Protein AF-A0A6J1QZQ1-F1 (afdb_monomer_lite)

Organism: NCBI:txid300111

Structure (mmCIF, N/CA/C/O backbone):
data_AF-A0A6J1QZQ1-F1
#
_entry.id   AF-A0A6J1QZQ1-F1
#
loop_
_atom_site.group_PDB
_atom_site.id
_atom_site.type_symbol
_atom_site.label_atom_id
_atom_site.label_alt_id
_atom_site.label_comp_id
_atom_site.label_asym_id
_atom_site.label_entity_id
_atom_site.label_seq_id
_atom_site.pdbx_PDB_ins_code
_atom_site.Cartn_x
_atom_site.Cartn_y
_atom_site.Cartn_z
_atom_site.occupancy
_atom_site.B_iso_or_equiv
_atom_site.auth_seq_id
_atom_site.auth_comp_id
_atom_site.auth_asym_id
_atom_site.auth_atom_id
_atom_site.pdbx_PDB_model_num
ATOM 1 N N . MET A 1 1 ? -20.893 25.008 104.015 1.00 36.41 1 MET A N 1
ATOM 2 C CA . MET A 1 1 ? -21.894 24.674 102.978 1.00 36.41 1 MET A CA 1
ATOM 3 C C . MET A 1 1 ? -21.745 25.650 101.812 1.00 36.41 1 MET A C 1
ATOM 5 O O . MET A 1 1 ? -21.628 26.831 102.078 1.00 36.41 1 MET A O 1
ATOM 9 N N . LYS A 1 2 ? -21.749 25.110 100.581 1.00 40.12 2 LYS A N 1
ATOM 10 C CA . LYS A 1 2 ? -22.095 25.696 99.259 1.00 40.12 2 LYS A CA 1
ATOM 11 C C . LYS A 1 2 ? -21.422 26.991 98.728 1.00 40.12 2 LYS A C 1
ATOM 13 O O . LYS A 1 2 ? -21.705 28.086 99.183 1.00 40.12 2 LYS A O 1
ATOM 18 N N . ARG A 1 3 ? -20.622 26.765 97.664 1.00 45.12 3 ARG A N 1
ATOM 19 C CA . ARG A 1 3 ? -20.492 27.439 96.341 1.00 45.12 3 ARG A CA 1
ATOM 20 C C . ARG A 1 3 ? -21.201 28.781 96.101 1.00 45.12 3 ARG A C 1
ATOM 22 O O . ARG A 1 3 ? -22.416 28.819 96.244 1.00 45.12 3 ARG A O 1
ATOM 29 N N . THR A 1 4 ? -20.485 29.691 95.421 1.00 36.12 4 THR A N 1
ATOM 30 C CA . THR A 1 4 ? -20.901 30.246 94.108 1.00 36.12 4 THR A CA 1
ATOM 31 C C . THR A 1 4 ? -19.700 30.794 93.322 1.00 36.12 4 THR A C 1
ATOM 33 O O . THR A 1 4 ? -18.779 31.348 93.913 1.00 36.12 4 THR A O 1
ATOM 36 N N . GLU A 1 5 ? -19.708 30.566 92.008 1.00 50.66 5 GLU A N 1
ATOM 37 C CA . GLU A 1 5 ? -18.683 30.922 91.014 1.00 50.66 5 GLU A CA 1
ATOM 38 C C . GLU A 1 5 ? -18.762 32.406 90.610 1.00 50.66 5 GLU A C 1
ATOM 40 O O . GLU A 1 5 ? -19.841 32.996 90.631 1.00 50.66 5 GLU A O 1
ATOM 45 N N . SER A 1 6 ? -17.631 32.989 90.193 1.00 36.19 6 SER A N 1
ATOM 46 C CA . SER A 1 6 ? -17.568 34.285 89.506 1.00 36.19 6 SER A CA 1
ATOM 47 C C . SER A 1 6 ? -16.658 34.198 88.284 1.00 36.19 6 SER A C 1
ATOM 49 O O . SER A 1 6 ? -15.507 33.781 88.378 1.00 36.19 6 SER A O 1
ATOM 51 N N . SER A 1 7 ? -17.246 34.632 87.173 1.00 44.09 7 SER A N 1
ATOM 52 C CA . SER A 1 7 ? -16.719 34.930 85.838 1.00 44.09 7 SER A CA 1
ATOM 53 C C . SER A 1 7 ? -15.520 35.892 85.825 1.00 44.09 7 SER A C 1
ATOM 55 O O . SER A 1 7 ? -15.373 36.637 86.791 1.00 44.09 7 SER A O 1
ATOM 57 N N . VAL A 1 8 ? -14.717 35.868 84.743 1.00 39.81 8 VAL A N 1
ATOM 58 C CA . VAL A 1 8 ? -14.341 36.966 83.795 1.00 39.81 8 VAL A CA 1
ATOM 59 C C . VAL A 1 8 ? -13.318 36.353 82.798 1.00 39.81 8 VAL A C 1
ATOM 61 O O . VAL A 1 8 ? -12.305 35.810 83.225 1.00 39.81 8 VAL A O 1
ATOM 64 N N . GLU A 1 9 ? -13.670 36.102 81.527 1.00 38.75 9 GLU A N 1
ATOM 65 C CA . GLU A 1 9 ? -13.422 36.947 80.324 1.00 38.75 9 GLU A CA 1
ATOM 66 C C . GLU A 1 9 ? -11.935 37.362 80.170 1.00 38.75 9 GLU A C 1
ATOM 68 O O . GLU A 1 9 ? -11.349 37.949 81.064 1.00 38.75 9 GLU A O 1
ATOM 73 N N . SER A 1 10 ? -11.194 37.085 79.097 1.00 40.94 10 SER A N 1
ATOM 74 C CA . SER A 1 10 ? -11.399 37.529 77.714 1.00 40.94 10 SER A CA 1
ATOM 75 C C . SER A 1 10 ? -10.286 36.957 76.818 1.00 40.94 10 SER A C 1
ATOM 77 O O . SER A 1 10 ? -9.186 36.710 77.311 1.00 40.94 10 SER A O 1
ATOM 79 N N . THR A 1 11 ? -10.561 36.928 75.503 1.00 39.09 11 THR A N 1
ATOM 80 C CA . THR A 1 11 ? -9.616 37.068 74.361 1.00 39.09 11 THR A CA 1
ATOM 81 C C . THR A 1 11 ? -8.547 35.967 74.181 1.00 39.09 11 THR A C 1
ATOM 83 O O . THR A 1 11 ? -7.784 35.667 75.084 1.00 39.09 11 THR A O 1
ATOM 86 N N . ASP A 1 12 ? -8.397 35.303 73.029 1.00 38.22 12 ASP A N 1
ATOM 87 C CA . ASP A 1 12 ? -8.325 35.888 71.687 1.00 38.22 12 ASP A CA 1
ATOM 88 C C . ASP A 1 12 ? -8.299 34.814 70.562 1.00 38.22 12 ASP A C 1
ATOM 90 O O . ASP A 1 12 ? -7.799 33.707 70.769 1.00 38.22 12 ASP A O 1
ATOM 94 N N . LEU A 1 13 ? -8.717 35.231 69.352 1.00 42.38 13 LEU A N 1
ATOM 95 C CA . LEU A 1 13 ? -8.375 34.695 68.008 1.00 42.38 13 LEU A CA 1
ATOM 96 C C . LEU A 1 13 ? -9.108 33.436 67.458 1.00 42.38 13 LEU A C 1
ATOM 98 O O . LEU A 1 13 ? -9.721 32.661 68.182 1.00 42.38 13 LEU A O 1
ATOM 102 N N . PRO A 1 14 ? -9.146 33.261 66.119 1.00 45.84 14 PRO A N 1
ATOM 103 C CA . PRO A 1 14 ? -10.132 33.888 65.251 1.00 45.84 14 PRO A CA 1
ATOM 104 C C . PRO A 1 14 ? -11.079 32.835 64.666 1.00 45.84 14 PRO A C 1
ATOM 106 O O . PRO A 1 14 ? -10.695 31.710 64.348 1.00 45.84 14 PRO A O 1
ATOM 109 N N . SER A 1 15 ? -12.332 33.240 64.477 1.00 43.34 15 SER A N 1
ATOM 110 C CA . SER A 1 15 ? -13.374 32.441 63.837 1.00 43.34 15 SER A CA 1
ATOM 111 C C . SER A 1 15 ? -12.948 32.056 62.417 1.00 43.34 15 SER A C 1
ATOM 113 O O . SER A 1 15 ? -13.014 32.857 61.482 1.00 43.34 15 SER A O 1
ATOM 115 N N . GLY A 1 16 ? -12.460 30.822 62.274 1.00 40.84 16 GLY A N 1
ATOM 116 C CA . GLY A 1 16 ? -12.166 30.204 60.993 1.00 40.84 16 GLY A CA 1
ATOM 117 C C . GLY A 1 16 ? -13.445 30.143 60.173 1.00 40.84 16 GLY A C 1
ATOM 118 O O . GLY A 1 16 ? -14.331 29.328 60.440 1.00 40.84 16 GLY A O 1
ATOM 119 N N . SER A 1 17 ? -13.541 31.027 59.180 1.00 48.97 17 SER A N 1
ATOM 120 C CA . SER A 1 17 ? -14.570 30.963 58.151 1.00 48.97 17 SER A CA 1
ATOM 121 C C . SER A 1 17 ? -14.558 29.563 57.547 1.00 48.97 17 SER A C 1
ATOM 123 O O . SER A 1 17 ? -13.563 29.112 56.982 1.00 48.97 17 SER A O 1
ATOM 125 N N . LYS A 1 18 ? -15.669 28.843 57.713 1.00 51.28 18 LYS A N 1
ATOM 126 C CA . LYS A 1 18 ? -15.903 27.574 57.032 1.00 51.28 18 LYS A CA 1
ATOM 127 C C . LYS A 1 18 ? -16.103 27.875 55.555 1.00 51.28 18 LYS A C 1
ATOM 129 O O . LYS A 1 18 ? -17.213 28.159 55.110 1.00 51.28 18 LYS A O 1
ATOM 134 N N . ASN A 1 19 ? -15.020 27.790 54.797 1.00 54.03 19 ASN A N 1
ATOM 135 C CA . ASN A 1 19 ? -15.062 27.775 53.346 1.00 54.03 19 ASN A CA 1
ATOM 136 C C . ASN A 1 19 ? -15.686 26.434 52.934 1.00 54.03 19 ASN A C 1
ATOM 138 O O . ASN A 1 19 ? -14.982 25.445 52.733 1.00 54.03 19 ASN A O 1
ATOM 142 N N . ILE A 1 20 ? -17.014 26.371 52.831 1.00 56.22 20 ILE A N 1
ATOM 143 C CA . ILE A 1 20 ? -17.691 25.305 52.084 1.00 56.22 20 ILE A CA 1
ATOM 144 C C . ILE A 1 20 ? -17.437 25.611 50.603 1.00 56.22 20 ILE A C 1
ATOM 146 O O . ILE A 1 20 ? -18.255 26.197 49.900 1.00 56.22 20 ILE A O 1
ATOM 150 N N . GLY A 1 21 ? -16.224 25.288 50.156 1.00 50.31 21 GLY A N 1
ATOM 151 C CA . GLY A 1 21 ? -15.841 25.305 48.755 1.00 50.31 21 GLY A CA 1
ATOM 152 C C . GLY A 1 21 ? -16.413 24.063 48.093 1.00 50.31 21 GLY A C 1
ATOM 153 O O . GLY A 1 21 ? -15.915 22.960 48.300 1.00 50.31 21 GLY A O 1
ATOM 154 N N . LYS A 1 22 ? -17.482 24.241 47.314 1.00 59.72 22 LYS A N 1
ATOM 155 C CA . LYS A 1 22 ? -18.018 23.226 46.406 1.00 59.72 22 LYS A CA 1
ATOM 156 C C . LYS A 1 22 ? -16.906 22.773 45.448 1.00 59.72 22 LYS A C 1
ATOM 158 O O . LYS A 1 22 ? -16.627 23.449 44.467 1.00 59.72 22 LYS A O 1
ATOM 163 N N . GLN A 1 23 ? -16.282 21.630 45.719 1.00 53.84 23 GLN A N 1
ATOM 164 C CA . GLN A 1 23 ? -15.448 20.899 44.759 1.00 53.84 23 GLN A CA 1
ATOM 165 C C . GLN A 1 23 ? -16.105 19.553 44.436 1.00 53.84 23 GLN A C 1
ATOM 167 O O . GLN A 1 23 ? -15.536 18.493 44.664 1.00 53.84 23 GLN A O 1
ATOM 172 N N . THR A 1 24 ? -17.350 19.569 43.963 1.00 55.34 24 THR A N 1
ATOM 173 C CA . THR A 1 24 ? -18.070 18.325 43.621 1.00 55.34 24 THR A CA 1
ATOM 174 C C . THR A 1 24 ? -18.102 18.073 42.113 1.00 55.34 24 THR A C 1
ATOM 176 O O . THR A 1 24 ? -18.269 16.938 41.682 1.00 55.34 24 THR A O 1
ATOM 179 N N . GLU A 1 25 ? -17.874 19.100 41.291 1.00 55.41 25 GLU A N 1
ATOM 180 C CA . GLU A 1 25 ? -18.014 18.985 39.833 1.00 55.41 25 GLU A CA 1
ATOM 181 C C . GLU A 1 25 ? -16.793 18.328 39.169 1.00 55.41 25 GLU A C 1
ATOM 183 O O . GLU A 1 25 ? -16.940 17.568 38.215 1.00 55.41 25 GLU A O 1
ATOM 188 N N . ASN A 1 26 ? -15.594 18.513 39.732 1.00 58.19 26 ASN A N 1
ATOM 189 C CA . ASN A 1 26 ? -14.361 17.957 39.163 1.00 58.19 26 ASN A CA 1
ATOM 190 C C . ASN A 1 26 ? -14.182 16.452 39.458 1.00 58.19 26 ASN A C 1
ATOM 192 O O . ASN A 1 26 ? -13.611 15.714 38.661 1.00 58.19 26 ASN A O 1
ATOM 196 N N . PHE A 1 27 ? -14.707 15.969 40.591 1.00 60.56 27 PHE A N 1
ATOM 197 C CA . PHE A 1 27 ? -14.564 14.566 41.000 1.00 60.56 27 PHE A CA 1
ATOM 198 C C . PHE A 1 27 ? -15.410 13.617 40.142 1.00 60.56 27 PHE A C 1
ATOM 200 O O . PHE A 1 27 ? -14.972 12.515 39.821 1.00 60.56 27 PHE A O 1
ATOM 207 N N . ASN A 1 28 ? -16.601 14.058 39.726 1.00 69.19 28 ASN A N 1
ATOM 208 C CA . ASN A 1 28 ? -17.469 13.272 38.848 1.00 69.19 28 ASN A CA 1
ATOM 209 C C . ASN A 1 28 ? -16.888 13.181 37.429 1.00 69.19 28 ASN A C 1
ATOM 211 O O . ASN A 1 28 ? -16.830 12.090 36.874 1.00 69.19 28 ASN A O 1
ATOM 215 N N . SER A 1 29 ? -16.348 14.287 36.898 1.00 74.44 29 SER A N 1
ATOM 216 C CA . SER A 1 29 ? -15.664 14.294 35.596 1.00 74.44 29 SER A CA 1
ATOM 217 C C . SER A 1 29 ? -14.439 13.374 35.576 1.00 74.44 29 SER A C 1
ATOM 219 O O . SER A 1 29 ? -14.248 12.623 34.622 1.00 74.44 29 SER A O 1
ATOM 221 N N . LEU A 1 30 ? -13.631 13.389 36.644 1.00 76.75 30 LEU A N 1
ATOM 222 C CA . LEU A 1 30 ? -12.478 12.496 36.777 1.00 76.75 30 LEU A CA 1
ATOM 223 C C . LEU A 1 30 ? -12.912 11.025 36.856 1.00 76.75 30 LEU A C 1
ATOM 225 O O . LEU A 1 30 ? -12.287 10.158 36.254 1.00 76.75 30 LEU A O 1
ATOM 229 N N . LYS A 1 31 ? -14.004 10.736 37.570 1.00 78.38 31 LYS A N 1
ATOM 230 C CA . LYS A 1 31 ? -14.549 9.379 37.692 1.00 78.38 31 LYS A CA 1
ATOM 231 C C . LYS A 1 31 ? -15.055 8.839 36.351 1.00 78.38 31 LYS A C 1
ATOM 233 O O . LYS A 1 31 ? -14.823 7.672 36.042 1.00 78.38 31 LYS A O 1
ATOM 238 N N . ASP A 1 32 ? -15.685 9.688 35.544 1.00 84.44 32 ASP A N 1
ATOM 239 C CA . ASP A 1 32 ? -16.145 9.330 34.200 1.00 84.44 32 ASP A CA 1
ATOM 240 C C . ASP A 1 32 ? -14.974 9.098 33.232 1.00 84.44 32 ASP A C 1
ATOM 242 O O . ASP A 1 32 ? -15.032 8.212 32.379 1.00 84.44 32 ASP A O 1
ATOM 246 N N . GLU A 1 33 ? -13.891 9.867 33.359 1.00 83.00 33 GLU A N 1
ATOM 247 C CA . GLU A 1 33 ? -12.669 9.674 32.575 1.00 83.00 33 GLU A CA 1
ATOM 248 C C . GLU A 1 33 ? -11.940 8.382 32.957 1.00 83.00 33 GLU A C 1
ATOM 250 O O . GLU A 1 33 ? -11.549 7.616 32.076 1.00 83.00 33 GLU A O 1
ATOM 255 N N . VAL A 1 34 ? -11.842 8.082 34.256 1.00 88.56 34 VAL A N 1
ATOM 256 C CA . VAL A 1 34 ? -11.294 6.811 34.750 1.00 88.56 34 VAL A CA 1
ATOM 257 C C . VAL A 1 34 ? -12.103 5.634 34.209 1.00 88.56 34 VAL A C 1
ATOM 259 O O . VAL A 1 34 ? -11.513 4.713 33.653 1.00 88.56 34 VAL A O 1
ATOM 262 N N . ALA A 1 35 ? -13.437 5.693 34.252 1.00 89.12 35 ALA A N 1
ATOM 263 C CA . ALA A 1 35 ? -14.283 4.631 33.705 1.00 89.12 35 ALA A CA 1
ATOM 264 C C . ALA A 1 35 ? -14.081 4.434 32.188 1.00 89.12 35 ALA A C 1
ATOM 266 O O . ALA A 1 35 ? -14.039 3.303 31.700 1.00 89.12 35 ALA A O 1
ATOM 267 N N . LYS A 1 36 ? -13.909 5.525 31.427 1.00 91.38 36 LYS A N 1
ATOM 268 C CA . LYS A 1 36 ? -13.604 5.459 29.986 1.00 91.38 36 LYS A CA 1
ATOM 269 C C . LYS A 1 36 ? -12.237 4.831 29.717 1.00 91.38 36 LYS A C 1
ATOM 271 O O . LYS A 1 36 ? -12.115 4.017 28.804 1.00 91.38 36 LYS A O 1
ATO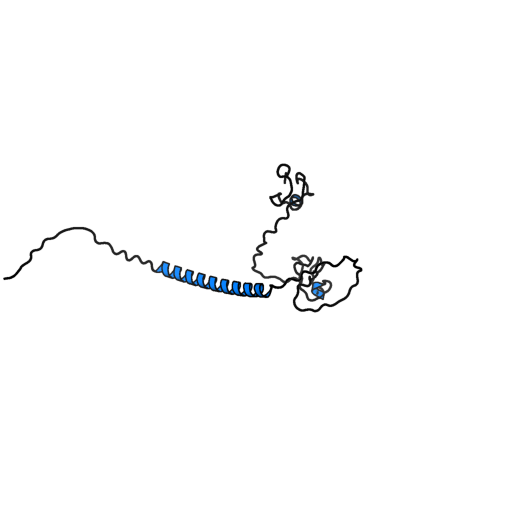M 276 N N . LEU A 1 37 ? -11.221 5.206 30.490 1.00 94.69 37 LEU A N 1
ATOM 277 C CA . LEU A 1 37 ? -9.869 4.663 30.361 1.00 94.69 37 LEU A CA 1
ATOM 278 C C . LEU A 1 37 ? -9.817 3.181 30.747 1.00 94.69 37 LEU A C 1
ATOM 280 O O . LEU A 1 37 ? -9.184 2.391 30.049 1.00 94.69 37 LEU A O 1
ATOM 284 N N . GLU A 1 38 ? -10.524 2.784 31.804 1.00 93.06 38 GLU A N 1
ATOM 285 C CA . GLU A 1 38 ? -10.650 1.384 32.221 1.00 93.06 38 GLU A CA 1
ATOM 286 C C . GLU A 1 38 ? -11.282 0.521 31.122 1.00 93.06 38 GLU A C 1
ATOM 288 O O . GLU A 1 38 ? -10.778 -0.564 30.820 1.00 93.06 38 GLU A O 1
ATOM 293 N N . GLU A 1 39 ? -12.335 1.017 30.466 1.00 94.25 39 GLU A N 1
ATOM 294 C CA . GLU A 1 39 ? -12.979 0.299 29.363 1.00 94.25 39 GLU A CA 1
ATOM 295 C C . GLU A 1 39 ? -12.076 0.209 28.123 1.00 94.25 39 GLU A C 1
ATOM 297 O O . GLU A 1 39 ? -11.985 -0.846 27.492 1.00 94.25 39 GLU A O 1
ATOM 302 N N . GLN A 1 40 ? -11.325 1.268 27.803 1.00 91.50 40 GLN A N 1
ATOM 303 C CA . GLN A 1 40 ? -10.339 1.221 26.717 1.00 91.50 40 GLN A CA 1
ATOM 304 C C . GLN A 1 40 ? -9.232 0.196 26.985 1.00 91.50 40 GLN A C 1
ATOM 306 O O . GLN A 1 40 ? -8.869 -0.569 26.089 1.00 91.50 40 GLN A O 1
ATOM 311 N N . VAL A 1 41 ? -8.714 0.135 28.214 1.00 96.62 41 VAL A N 1
ATOM 312 C CA . VAL A 1 41 ? -7.696 -0.854 28.596 1.00 96.62 41 VAL A CA 1
ATOM 313 C C . VAL A 1 41 ? -8.260 -2.269 28.503 1.00 96.62 41 VAL A C 1
ATOM 315 O O . VAL A 1 41 ? -7.580 -3.154 27.981 1.00 96.62 41 VAL A O 1
ATOM 318 N N . ARG A 1 42 ? -9.508 -2.491 28.934 1.00 95.88 42 ARG A N 1
ATOM 319 C CA . ARG A 1 42 ? -10.184 -3.789 28.801 1.00 95.88 42 ARG A CA 1
ATOM 320 C C . ARG A 1 42 ? -10.272 -4.232 27.337 1.00 95.88 42 ARG A C 1
ATOM 322 O O . ARG A 1 42 ? -9.926 -5.373 27.028 1.00 95.88 42 ARG A O 1
ATOM 329 N N . MET A 1 43 ? -10.667 -3.334 26.434 1.00 93.19 43 MET A N 1
ATOM 330 C CA . MET A 1 43 ? -10.740 -3.615 24.995 1.00 93.19 43 MET A CA 1
ATOM 331 C C . MET A 1 43 ? -9.366 -3.941 24.394 1.00 93.19 43 MET A C 1
ATOM 333 O O . MET A 1 43 ? -9.210 -4.956 23.712 1.00 93.19 43 MET A O 1
ATOM 337 N N . LEU A 1 44 ? -8.343 -3.142 24.710 1.00 94.88 44 LEU A N 1
ATOM 338 C CA . LEU A 1 44 ? -6.970 -3.367 24.241 1.00 94.88 44 LEU A CA 1
ATOM 339 C C . LEU A 1 44 ? -6.369 -4.677 24.766 1.00 94.88 44 LEU A C 1
ATOM 341 O O . LEU A 1 44 ? -5.576 -5.326 24.078 1.00 94.88 44 LEU A O 1
ATOM 345 N N . GLN A 1 45 ? -6.722 -5.080 25.987 1.00 93.62 45 GLN A N 1
ATOM 346 C CA . GLN A 1 45 ? -6.311 -6.364 26.551 1.00 93.62 45 GLN A CA 1
ATOM 347 C C . GLN A 1 45 ? -6.975 -7.540 25.830 1.00 93.62 45 GLN A C 1
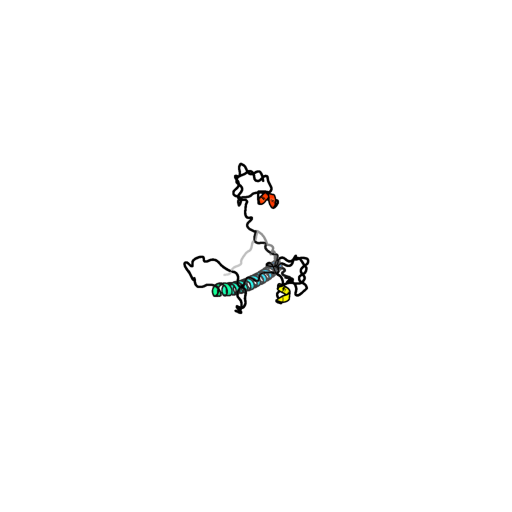ATOM 349 O O . GLN A 1 45 ? -6.320 -8.564 25.622 1.00 93.62 45 GLN A O 1
ATOM 354 N N . LEU A 1 46 ? -8.243 -7.410 25.426 1.00 92.56 46 LEU A N 1
ATOM 355 C CA . LEU A 1 46 ? -8.941 -8.441 24.658 1.00 92.56 46 LEU A CA 1
ATOM 356 C C . LEU A 1 46 ? -8.290 -8.638 23.281 1.00 92.56 46 LEU A C 1
ATOM 358 O O . LEU A 1 46 ? -7.965 -9.768 22.920 1.00 92.56 46 LEU A O 1
ATOM 362 N N . GLU A 1 47 ? -8.009 -7.544 22.571 1.00 89.75 47 GLU A N 1
ATOM 363 C CA . GLU A 1 47 ? -7.315 -7.575 21.278 1.00 89.75 47 GLU A CA 1
ATOM 364 C C . GLU A 1 47 ? -5.904 -8.169 21.407 1.00 89.75 47 GLU A C 1
ATOM 366 O O . GLU A 1 47 ? -5.528 -9.062 20.650 1.00 89.75 47 GLU A O 1
ATOM 371 N N . ASN A 1 48 ? -5.130 -7.760 22.420 1.00 91.81 48 ASN A N 1
ATOM 372 C CA . ASN A 1 48 ? -3.803 -8.333 22.664 1.00 91.81 48 ASN A CA 1
ATOM 373 C C . ASN A 1 48 ? -3.848 -9.835 22.954 1.00 91.81 48 ASN A C 1
ATOM 375 O O . ASN A 1 48 ? -2.947 -10.565 22.535 1.00 91.81 48 ASN A O 1
ATOM 379 N N . ASN A 1 49 ? -4.854 -10.309 23.688 1.00 92.44 49 ASN A N 1
ATOM 380 C CA . ASN A 1 49 ? -5.011 -11.734 23.965 1.00 92.44 49 ASN A CA 1
ATOM 381 C C . ASN A 1 49 ? -5.365 -12.522 22.701 1.00 92.44 49 ASN A C 1
ATOM 383 O O . ASN A 1 49 ? -4.792 -13.592 22.480 1.00 92.44 49 ASN A O 1
ATOM 387 N N . ASP A 1 50 ? -6.243 -11.983 21.857 1.00 91.94 50 ASP A N 1
ATOM 388 C CA . ASP A 1 50 ? -6.591 -12.590 20.573 1.00 91.94 50 ASP A CA 1
ATOM 389 C C . ASP A 1 50 ? -5.371 -12.652 19.637 1.00 91.94 50 ASP A C 1
ATOM 391 O O . ASP A 1 50 ? -4.976 -13.728 19.176 1.00 91.94 50 ASP A O 1
ATOM 395 N N . LEU A 1 51 ? -4.647 -11.538 19.492 1.00 88.44 51 LEU A N 1
ATOM 396 C CA . LEU A 1 51 ? -3.397 -11.478 18.730 1.00 88.44 51 LEU A CA 1
ATOM 397 C C . LEU A 1 51 ? -2.346 -12.459 19.269 1.00 88.44 51 LEU A C 1
ATOM 399 O O . LEU A 1 51 ? -1.709 -13.184 18.501 1.00 88.44 51 LEU A O 1
ATOM 403 N N . ARG A 1 52 ? -2.178 -12.549 20.595 1.00 87.75 52 ARG A N 1
ATOM 404 C CA . ARG A 1 52 ? -1.265 -13.521 21.220 1.00 87.75 52 ARG A CA 1
ATOM 405 C C . ARG A 1 52 ? -1.678 -14.961 20.938 1.00 87.75 52 ARG A C 1
ATOM 407 O O . ARG A 1 52 ? -0.796 -15.795 20.737 1.00 87.75 52 ARG A O 1
ATOM 414 N N . LYS A 1 53 ? -2.975 -15.272 20.889 1.00 83.31 53 LYS A N 1
ATOM 415 C CA . LYS A 1 53 ? -3.485 -16.605 20.536 1.00 83.31 53 LYS A CA 1
ATOM 416 C C . LYS A 1 53 ? -3.144 -16.964 19.088 1.00 83.31 53 LYS A C 1
ATOM 418 O O . LYS A 1 53 ? -2.678 -18.078 18.830 1.00 83.31 53 LYS A O 1
ATOM 423 N N . HIS A 1 54 ? -3.285 -16.016 18.165 1.00 76.94 54 HIS A N 1
ATOM 424 C CA . HIS A 1 54 ? -2.898 -16.190 16.764 1.00 76.94 54 HIS A CA 1
ATOM 425 C C . HIS A 1 54 ? -1.380 -16.359 16.580 1.00 76.94 54 HIS A C 1
ATOM 427 O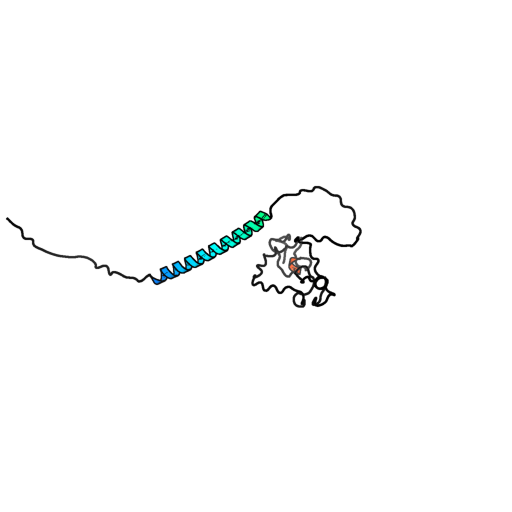 O . HIS A 1 54 ? -0.940 -17.213 15.816 1.00 76.94 54 HIS A O 1
ATOM 433 N N . VAL A 1 55 ? -0.555 -15.629 17.335 1.00 76.25 55 VAL A N 1
ATOM 434 C CA . VAL A 1 55 ? 0.911 -15.790 17.283 1.00 76.25 55 VAL A CA 1
ATOM 435 C C . VAL A 1 55 ? 1.367 -17.101 17.932 1.00 76.25 55 VAL A C 1
ATOM 437 O O . VAL A 1 55 ? 2.267 -17.764 17.418 1.00 76.25 55 VAL A O 1
ATOM 440 N N . LYS A 1 56 ? 0.753 -17.505 19.051 1.00 73.56 56 LYS A N 1
ATOM 441 C CA . LYS A 1 56 ? 1.118 -18.727 19.786 1.00 73.56 56 LYS A CA 1
ATOM 442 C C . LYS A 1 56 ? 0.697 -20.005 19.058 1.00 73.56 56 LYS A C 1
ATOM 444 O O . LYS A 1 56 ? 1.375 -21.012 19.187 1.00 73.56 56 LYS A O 1
ATOM 449 N N . SER A 1 57 ? -0.372 -19.954 18.265 1.00 59.84 57 SER A N 1
ATOM 450 C CA . SER A 1 57 ? -0.751 -21.048 17.357 1.00 59.84 57 SER A CA 1
ATOM 451 C C . SER A 1 57 ? 0.123 -21.129 16.096 1.00 59.84 57 SER A C 1
ATOM 453 O O . SER A 1 57 ? 0.026 -22.105 15.361 1.00 59.84 57 SER A O 1
ATOM 455 N N . SER A 1 58 ? 1.002 -20.142 15.863 1.00 57.53 58 SER A N 1
ATOM 456 C CA . SER A 1 58 ? 1.859 -20.035 14.673 1.00 57.53 58 SER A CA 1
ATOM 457 C C . SER A 1 58 ? 3.348 -20.367 14.916 1.00 57.53 58 SER A C 1
ATOM 459 O O . SER A 1 58 ? 4.158 -20.195 14.006 1.00 57.53 58 SER A O 1
ATOM 461 N N . LYS A 1 59 ? 3.738 -20.836 16.108 1.00 55.75 59 LYS A N 1
ATOM 462 C CA . LYS A 1 59 ? 5.087 -21.366 16.416 1.00 55.75 59 LYS A CA 1
ATOM 463 C C . LYS A 1 59 ? 4.874 -22.781 16.977 1.00 55.75 59 LYS A C 1
ATOM 465 O O . LYS A 1 59 ? 4.186 -22.881 17.985 1.00 55.75 59 LYS A O 1
ATOM 470 N N . GLU A 1 60 ? 5.250 -23.907 16.361 1.00 44.19 60 GLU A N 1
ATOM 471 C CA . GLU A 1 60 ? 6.561 -24.434 15.906 1.00 44.19 60 GLU A CA 1
ATOM 472 C C . GLU A 1 60 ? 6.336 -25.866 15.293 1.00 44.19 60 GLU A C 1
ATOM 474 O O . GLU A 1 60 ? 5.188 -26.319 15.378 1.00 44.19 60 GLU A O 1
ATOM 479 N N . PRO A 1 61 ? 7.326 -26.639 14.751 1.00 49.59 61 PRO A N 1
ATOM 480 C CA . PRO A 1 61 ? 8.784 -26.497 14.871 1.00 49.59 61 PRO A CA 1
ATOM 481 C C . PRO A 1 61 ? 9.601 -26.504 13.562 1.00 49.59 61 PRO A C 1
ATOM 483 O O . PRO A 1 61 ? 9.120 -26.786 12.462 1.00 49.59 61 PRO A O 1
ATOM 486 N N . ASP A 1 62 ? 10.878 -26.176 13.756 1.00 47.44 62 ASP A N 1
ATOM 487 C CA . ASP A 1 62 ? 12.001 -26.195 12.824 1.00 47.44 62 ASP A CA 1
ATOM 488 C C . ASP A 1 62 ? 12.098 -27.458 11.951 1.00 47.44 62 ASP A C 1
ATOM 490 O O . ASP A 1 62 ? 12.259 -28.575 12.441 1.00 47.44 62 ASP A O 1
ATOM 494 N N . HIS A 1 63 ? 12.158 -27.267 10.631 1.00 42.25 63 HIS A N 1
ATOM 495 C CA . HIS A 1 63 ? 12.744 -28.253 9.725 1.00 42.25 63 HIS A CA 1
ATOM 496 C C . HIS A 1 63 ? 13.989 -27.669 9.065 1.00 42.25 63 HIS A C 1
ATOM 498 O O . HIS A 1 63 ? 13.952 -27.050 8.001 1.00 42.25 63 HIS A O 1
ATOM 504 N N . VAL A 1 64 ? 15.118 -27.915 9.724 1.00 46.00 64 VAL A N 1
ATOM 505 C CA . VAL A 1 64 ? 16.444 -27.906 9.112 1.00 46.00 64 VAL A CA 1
ATOM 506 C C . VAL A 1 64 ? 16.451 -28.962 8.002 1.00 46.00 64 VAL A C 1
ATOM 508 O O . VAL A 1 64 ? 16.327 -30.152 8.283 1.00 46.00 64 VAL A O 1
ATOM 511 N N . VAL A 1 65 ? 16.626 -28.556 6.743 1.00 36.03 65 VAL A N 1
ATOM 512 C CA . VAL A 1 65 ? 17.015 -29.478 5.664 1.00 36.03 65 VAL A CA 1
ATOM 513 C C . VAL A 1 65 ? 18.276 -28.941 5.002 1.00 36.03 65 VAL A C 1
ATOM 515 O O . VAL A 1 65 ? 18.256 -28.007 4.201 1.00 36.03 65 VAL A O 1
ATOM 518 N N . TYR A 1 66 ? 19.391 -29.554 5.391 1.00 33.03 66 TYR A N 1
ATOM 519 C CA . TYR A 1 66 ? 20.682 -29.463 4.727 1.00 33.03 66 TYR A CA 1
ATOM 520 C C . TYR A 1 66 ? 20.582 -29.979 3.284 1.00 33.03 66 TYR A C 1
ATOM 522 O O . TYR A 1 66 ? 20.108 -31.085 3.052 1.00 33.03 66 TYR A O 1
ATOM 530 N N . GLY A 1 67 ? 21.124 -29.194 2.350 1.00 43.41 67 GLY A N 1
ATOM 531 C CA . GLY A 1 67 ? 21.752 -29.657 1.112 1.00 43.41 67 GLY A CA 1
ATOM 532 C C . GLY A 1 67 ? 20.878 -30.392 0.095 1.00 43.41 67 GLY A C 1
ATOM 533 O O . GLY A 1 67 ? 20.719 -31.604 0.168 1.00 43.41 67 GLY A O 1
ATOM 534 N N . GLN A 1 68 ? 20.508 -29.707 -0.991 1.00 36.66 68 GLN A N 1
ATOM 535 C CA . GLN A 1 68 ? 20.301 -30.374 -2.278 1.00 36.66 68 GLN A CA 1
ATOM 536 C C . GLN A 1 68 ? 20.848 -29.535 -3.437 1.00 36.66 68 GLN A C 1
ATOM 538 O O . GLN A 1 68 ? 20.604 -28.337 -3.560 1.00 36.66 68 GLN A O 1
ATOM 543 N N . LYS A 1 69 ? 21.668 -30.220 -4.238 1.00 35.50 69 LYS A N 1
ATOM 544 C CA . LYS A 1 69 ? 22.445 -29.750 -5.386 1.00 35.50 69 LYS A CA 1
ATOM 545 C C . LYS A 1 69 ? 21.594 -28.997 -6.413 1.00 35.50 69 LYS A C 1
ATOM 547 O O . LYS A 1 69 ? 20.515 -29.443 -6.789 1.00 35.50 69 LYS A O 1
ATOM 552 N N . LEU A 1 70 ? 22.172 -27.919 -6.941 1.00 37.03 70 LEU A N 1
ATOM 553 C CA . LEU A 1 70 ? 21.752 -27.273 -8.181 1.00 37.03 70 LEU A CA 1
ATOM 554 C C . LEU A 1 70 ? 21.877 -28.265 -9.346 1.00 37.03 70 LEU A C 1
ATOM 556 O O . LEU A 1 70 ? 22.979 -28.720 -9.652 1.00 37.03 70 LEU A O 1
ATOM 560 N N . LEU A 1 71 ? 20.766 -28.549 -10.023 1.00 38.81 71 LEU A N 1
ATOM 561 C CA . LEU A 1 71 ? 20.771 -29.044 -11.399 1.00 38.81 71 LEU A CA 1
ATOM 562 C C . LEU A 1 71 ? 19.832 -28.189 -12.269 1.00 38.81 71 LEU A C 1
ATOM 564 O O . LEU A 1 71 ? 18.862 -27.627 -11.751 1.00 38.81 71 LEU A O 1
ATOM 568 N N . PRO A 1 72 ? 20.141 -28.023 -13.570 1.00 39.38 72 PRO A N 1
ATOM 569 C CA . PRO A 1 72 ? 19.602 -26.947 -14.395 1.00 39.38 72 PRO A CA 1
ATOM 570 C C . PRO A 1 72 ? 18.139 -27.187 -14.775 1.00 39.38 72 PRO A C 1
ATOM 572 O O . PRO A 1 72 ? 17.746 -28.276 -15.187 1.00 39.38 72 PRO A O 1
ATOM 575 N N . ARG A 1 73 ? 17.335 -26.132 -14.651 1.00 32.59 73 ARG A N 1
ATOM 576 C CA . ARG A 1 73 ? 15.884 -26.133 -14.843 1.00 32.59 73 ARG A CA 1
ATOM 577 C C . ARG A 1 73 ? 15.546 -25.904 -16.320 1.00 32.59 73 ARG A C 1
ATOM 579 O O . ARG A 1 73 ? 15.763 -24.808 -16.830 1.00 32.59 73 ARG A O 1
ATOM 586 N N . THR A 1 74 ? 14.987 -26.905 -16.994 1.00 37.97 74 THR A N 1
ATOM 587 C CA . THR A 1 74 ? 14.260 -26.717 -18.261 1.00 37.97 74 THR A CA 1
ATOM 588 C C . THR A 1 74 ? 12.794 -26.344 -17.977 1.00 37.97 74 THR A C 1
ATOM 590 O O . THR A 1 74 ? 12.263 -26.699 -16.919 1.00 37.97 74 THR A O 1
ATOM 593 N N . PRO A 1 75 ? 12.120 -25.582 -18.860 1.00 46.31 75 PRO A N 1
ATOM 594 C CA . PRO A 1 75 ? 10.778 -25.079 -18.596 1.00 46.31 75 PRO A CA 1
ATOM 595 C C . PRO A 1 75 ? 9.718 -26.064 -19.102 1.00 46.31 75 PRO A C 1
ATOM 597 O O . PRO A 1 75 ? 9.559 -26.240 -20.306 1.00 46.31 75 PRO A O 1
ATOM 600 N N . GLN A 1 76 ? 8.941 -26.661 -18.198 1.00 36.69 76 GLN A N 1
ATOM 601 C CA . GLN A 1 76 ? 7.655 -27.258 -18.561 1.00 36.69 76 GLN A CA 1
ATOM 602 C C . GLN A 1 76 ? 6.547 -26.733 -17.654 1.00 36.69 76 GLN A C 1
ATOM 604 O O . GLN A 1 76 ? 6.590 -26.824 -16.428 1.00 36.69 76 GLN A O 1
ATOM 609 N N . ALA A 1 77 ? 5.559 -26.131 -18.309 1.00 42.62 77 ALA A N 1
ATOM 610 C CA . ALA A 1 77 ? 4.273 -25.792 -17.743 1.00 42.62 77 ALA A CA 1
ATOM 611 C C . ALA A 1 77 ? 3.464 -27.075 -17.520 1.00 42.62 77 ALA A C 1
ATOM 613 O O . ALA A 1 77 ? 3.366 -27.890 -18.430 1.00 42.62 77 ALA A O 1
ATOM 614 N N . THR A 1 78 ?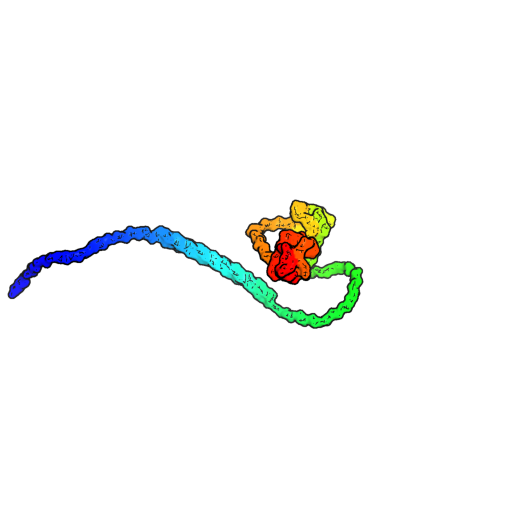 2.839 -27.230 -16.353 1.00 40.62 78 THR A N 1
ATOM 615 C CA . THR A 1 78 ? 1.373 -27.310 -16.186 1.00 40.62 78 THR A CA 1
ATOM 616 C C . THR A 1 78 ? 0.998 -27.715 -14.753 1.00 40.62 78 THR A C 1
ATOM 618 O O . THR A 1 78 ? 1.431 -28.729 -14.234 1.00 40.62 78 THR A O 1
ATOM 621 N N . ALA A 1 79 ? 0.150 -26.869 -14.164 1.00 41.88 79 ALA A N 1
ATOM 622 C CA . ALA A 1 79 ? -1.061 -27.201 -13.415 1.00 41.88 79 ALA A CA 1
ATOM 623 C C . ALA A 1 79 ? -1.012 -27.930 -12.038 1.00 41.88 79 ALA A C 1
ATOM 625 O O . ALA A 1 79 ? -0.575 -29.059 -11.888 1.00 41.88 79 ALA A O 1
ATOM 626 N N . ILE A 1 80 ? -1.712 -27.274 -11.097 1.00 46.94 80 ILE A N 1
ATOM 627 C CA . ILE A 1 80 ? -2.468 -27.790 -9.936 1.00 46.94 80 ILE A CA 1
ATOM 628 C C . ILE A 1 80 ? -1.682 -28.227 -8.688 1.00 46.94 80 ILE A C 1
ATOM 630 O O . ILE A 1 80 ? -1.394 -29.397 -8.485 1.00 46.94 80 ILE A O 1
ATOM 634 N N . PHE A 1 81 ? -1.580 -27.301 -7.730 1.00 35.16 81 PHE A N 1
ATOM 635 C CA . PHE A 1 81 ? -1.823 -27.631 -6.323 1.00 35.16 81 PHE A CA 1
ATOM 636 C C . PHE A 1 81 ? -2.998 -26.784 -5.829 1.00 35.16 81 PHE A C 1
ATOM 638 O O . PHE A 1 81 ? -2.884 -25.574 -5.642 1.00 35.16 81 PHE A O 1
ATOM 645 N N . LYS A 1 82 ? -4.158 -27.425 -5.663 1.00 53.03 82 LYS A N 1
ATOM 646 C CA . LYS A 1 82 ? -5.220 -26.925 -4.790 1.00 53.03 82 LYS A CA 1
ATOM 647 C C . LYS A 1 82 ? -4.856 -27.393 -3.383 1.00 53.03 82 LYS A C 1
ATOM 649 O O . LYS A 1 82 ? -4.939 -28.583 -3.112 1.00 53.03 82 LYS A O 1
ATOM 654 N N . SER A 1 83 ? -4.440 -26.475 -2.520 1.00 35.12 83 SER A N 1
ATOM 655 C CA . SER A 1 83 ? -4.399 -26.703 -1.074 1.00 35.12 83 SER A CA 1
ATOM 656 C C . SER A 1 83 ? -4.827 -25.415 -0.36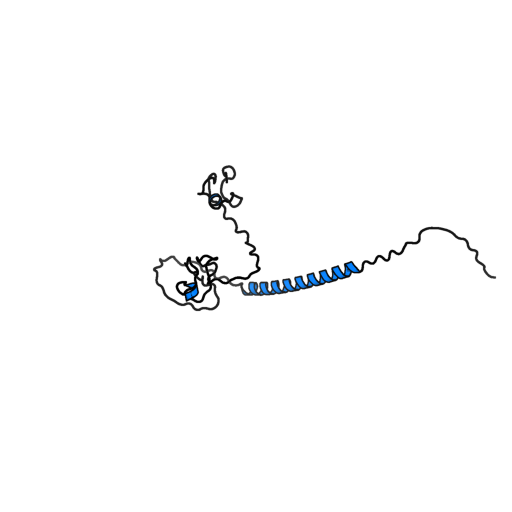4 1.00 35.12 83 SER A C 1
ATOM 658 O O . SER A 1 83 ? -4.553 -24.325 -0.882 1.00 35.12 83 SER A O 1
ATOM 660 N N . PRO A 1 84 ? -5.586 -25.514 0.738 1.00 54.44 84 PRO A N 1
ATOM 661 C CA . PRO A 1 84 ? -6.317 -24.397 1.301 1.00 54.44 84 PRO A CA 1
ATOM 662 C C . PRO A 1 84 ? -5.366 -23.504 2.100 1.00 54.44 84 PRO A C 1
ATOM 664 O O . PRO A 1 84 ? -4.588 -23.983 2.912 1.00 54.44 84 PRO A O 1
ATOM 667 N N . VAL A 1 85 ? -5.459 -22.196 1.858 1.00 48.59 85 VAL A N 1
ATOM 668 C CA . VAL A 1 85 ? -4.894 -21.135 2.706 1.00 48.59 85 VAL A CA 1
ATOM 669 C C . VAL A 1 85 ? -3.385 -21.273 2.961 1.00 48.59 85 VAL A C 1
ATOM 671 O O . VAL A 1 85 ? -2.917 -21.606 4.042 1.00 48.59 85 VAL A O 1
ATOM 674 N N . GLY A 1 86 ? -2.600 -20.936 1.945 1.00 35.12 86 GLY A N 1
ATOM 675 C CA . GLY A 1 86 ? -1.175 -20.654 2.067 1.00 35.12 86 GLY A CA 1
ATOM 676 C C . GLY A 1 86 ? -0.808 -19.638 0.999 1.00 35.12 86 GLY A C 1
ATOM 677 O O . GLY A 1 86 ? -1.369 -19.682 -0.095 1.00 35.12 86 GLY A O 1
ATOM 678 N N . ILE A 1 87 ? 0.068 -18.689 1.324 1.00 46.25 87 ILE A N 1
ATOM 679 C CA . ILE A 1 87 ? 0.534 -17.607 0.448 1.00 46.25 87 ILE A CA 1
ATOM 680 C C . ILE A 1 87 ? 1.284 -18.217 -0.751 1.00 46.25 87 ILE A C 1
ATOM 682 O O . ILE A 1 87 ? 2.507 -18.232 -0.823 1.00 46.25 87 ILE A O 1
ATOM 686 N N . VAL A 1 88 ? 0.542 -18.758 -1.715 1.00 40.34 88 VAL A N 1
ATOM 687 C CA . VAL A 1 88 ? 1.027 -19.003 -3.065 1.00 40.34 88 VAL A CA 1
ATOM 688 C C . VAL A 1 88 ? 1.147 -17.619 -3.659 1.00 40.34 88 VAL A C 1
ATOM 690 O O . VAL A 1 88 ? 0.130 -16.946 -3.829 1.00 40.34 88 VAL A O 1
ATOM 693 N N . GLY A 1 89 ? 2.382 -17.173 -3.894 1.00 48.38 89 GLY A N 1
ATOM 694 C CA . GLY A 1 89 ? 2.679 -15.890 -4.515 1.00 48.38 89 GLY A CA 1
ATOM 695 C C . GLY A 1 89 ? 1.789 -15.691 -5.735 1.00 48.38 89 GLY A C 1
ATOM 696 O O . GLY A 1 89 ? 2.048 -16.244 -6.804 1.00 48.38 89 GLY A O 1
ATOM 697 N N . LYS A 1 90 ? 0.700 -14.936 -5.551 1.00 58.81 90 LYS A N 1
ATOM 698 C CA . LYS A 1 90 ? -0.200 -14.537 -6.622 1.00 58.81 90 LYS A CA 1
ATOM 699 C C . LYS A 1 90 ? 0.636 -13.625 -7.500 1.00 58.81 90 LYS A C 1
ATOM 701 O O . LYS A 1 90 ? 0.813 -12.449 -7.176 1.00 58.81 90 LYS A O 1
ATOM 706 N N . SER A 1 91 ? 1.215 -14.193 -8.556 1.00 72.00 91 SER A N 1
ATOM 707 C CA . SER A 1 91 ? 1.840 -13.412 -9.614 1.00 72.00 91 SER A CA 1
ATOM 708 C C . SER A 1 91 ? 0.782 -12.423 -10.088 1.00 72.00 91 SER A C 1
ATOM 710 O O . SER A 1 91 ? -0.273 -12.812 -10.591 1.00 72.00 91 SER A O 1
ATOM 712 N N . GLY A 1 92 ? 0.996 -11.144 -9.782 1.00 85.56 92 GLY A N 1
ATOM 713 C CA . GLY A 1 92 ? 0.051 -10.110 -10.166 1.00 85.56 92 GLY A CA 1
ATOM 714 C C . GLY A 1 92 ? 0.011 -9.969 -11.682 1.00 85.56 92 GLY A C 1
ATOM 715 O O . GLY A 1 92 ? 0.876 -10.477 -12.404 1.00 85.56 92 GLY A O 1
ATOM 716 N N . CYS A 1 93 ? -1.007 -9.285 -12.196 1.00 91.31 93 CYS A N 1
ATOM 717 C CA . CYS A 1 93 ? -1.085 -9.046 -13.629 1.00 91.31 93 CYS A CA 1
ATOM 718 C C . CYS A 1 93 ? 0.034 -8.099 -14.095 1.00 91.31 93 CYS A C 1
ATOM 720 O O . CYS A 1 93 ? 0.456 -7.191 -13.382 1.00 91.31 93 CYS A O 1
ATOM 722 N N . GLY A 1 94 ? 0.495 -8.290 -15.332 1.00 91.38 94 GLY A N 1
ATOM 723 C CA . GLY A 1 94 ? 1.423 -7.379 -16.012 1.00 91.38 94 GLY A CA 1
ATOM 724 C C . GLY A 1 94 ? 0.731 -6.260 -16.796 1.00 91.38 94 GLY A C 1
ATOM 725 O O . GLY A 1 94 ? 1.359 -5.642 -17.652 1.00 91.38 94 GLY A O 1
ATOM 726 N N . CYS A 1 95 ? -0.571 -6.055 -16.583 1.00 91.62 95 CYS A N 1
ATOM 727 C CA . CYS A 1 95 ? -1.362 -5.070 -17.312 1.00 91.62 95 CYS A CA 1
ATOM 728 C C . CYS A 1 95 ? -0.894 -3.652 -16.973 1.00 91.62 95 CYS A C 1
ATOM 730 O O . CYS A 1 95 ? -0.576 -3.389 -15.825 1.00 91.62 95 CYS A O 1
ATOM 732 N N . LYS A 1 96 ? -0.902 -2.738 -17.950 1.00 88.62 96 LYS A N 1
ATOM 733 C CA . LYS A 1 96 ? -0.711 -1.290 -17.722 1.00 88.62 96 LYS A CA 1
ATOM 734 C C . LYS A 1 96 ? -2.026 -0.498 -17.727 1.00 88.62 96 LYS A C 1
ATOM 736 O O . LYS A 1 96 ? -2.013 0.702 -17.512 1.00 88.62 96 LYS A O 1
ATOM 741 N N . GLY A 1 97 ? -3.138 -1.161 -18.052 1.00 86.19 97 GLY A N 1
ATOM 742 C CA . GLY A 1 97 ? -4.457 -0.544 -18.198 1.00 86.19 97 GLY A CA 1
ATOM 743 C C . GLY A 1 97 ? -5.398 -0.852 -17.035 1.00 86.19 97 GLY A C 1
ATOM 744 O O . GLY A 1 97 ? -4.985 -1.363 -15.998 1.00 86.19 97 GLY A O 1
ATOM 745 N N . ASN A 1 98 ? -6.688 -0.606 -17.256 1.00 92.38 98 ASN A N 1
ATOM 746 C CA . ASN A 1 98 ? -7.725 -0.606 -16.221 1.00 92.38 98 ASN A CA 1
ATOM 747 C C . ASN A 1 98 ? -8.133 -1.978 -15.654 1.00 92.38 98 ASN A C 1
ATOM 749 O O . ASN A 1 98 ? -8.964 -2.036 -14.754 1.00 92.38 98 ASN A O 1
ATOM 753 N N . CYS A 1 99 ? -7.616 -3.084 -16.190 1.00 93.75 99 CYS A N 1
ATOM 754 C CA . CYS A 1 99 ? -8.001 -4.436 -15.782 1.00 93.75 99 CYS A CA 1
ATOM 755 C C . CYS A 1 99 ? -9.528 -4.671 -15.743 1.00 93.75 99 CYS A C 1
ATOM 757 O O . CYS A 1 99 ? -9.999 -5.350 -14.843 1.00 93.75 99 CYS A O 1
ATOM 759 N N . SER A 1 100 ? -10.320 -4.151 -16.686 1.00 92.62 100 SER A N 1
ATOM 760 C CA . SER A 1 100 ? -11.785 -4.347 -16.669 1.00 92.62 100 SER A CA 1
ATOM 761 C C . SER A 1 100 ? -12.261 -5.644 -17.341 1.00 92.62 100 SER A C 1
ATOM 763 O O . SER A 1 100 ? -13.396 -6.074 -17.147 1.00 92.62 100 SER A O 1
ATOM 765 N N . SER A 1 101 ? -11.405 -6.289 -18.137 1.00 93.50 101 SER A N 1
ATOM 766 C CA . SER A 1 101 ? -11.763 -7.448 -18.962 1.00 93.50 101 SER A CA 1
ATOM 767 C C . SER A 1 101 ? -10.920 -8.685 -18.649 1.00 93.50 101 SER A C 1
ATOM 769 O O . SER A 1 101 ? -9.865 -8.614 -18.013 1.00 93.50 101 SER A O 1
ATOM 771 N N . ARG A 1 102 ? -11.346 -9.844 -19.170 1.00 92.12 102 ARG A N 1
ATOM 772 C CA . ARG A 1 102 ? -10.637 -11.133 -19.028 1.00 92.12 102 ARG A CA 1
ATOM 773 C C . ARG A 1 102 ? -9.278 -11.199 -19.747 1.00 92.12 102 ARG A C 1
ATOM 775 O O . ARG A 1 102 ? -8.616 -12.231 -19.675 1.00 92.12 102 ARG A O 1
ATOM 782 N N . ILE A 1 103 ? -8.847 -10.122 -20.411 1.00 90.69 103 ILE A N 1
ATOM 783 C CA . ILE A 1 103 ? -7.461 -9.960 -20.884 1.00 90.69 103 ILE A CA 1
ATOM 784 C C . ILE A 1 103 ? -6.510 -9.877 -19.680 1.00 90.69 103 ILE A C 1
ATOM 786 O O . ILE A 1 103 ? -5.392 -10.389 -19.723 1.00 90.69 103 ILE A O 1
ATOM 790 N N . CYS A 1 104 ? -6.964 -9.279 -18.574 1.00 93.00 104 CYS A N 1
ATOM 791 C CA . CYS A 1 104 ? -6.224 -9.280 -17.324 1.00 93.00 104 CYS A CA 1
ATOM 792 C C . CYS A 1 104 ? -6.288 -10.662 -16.660 1.00 93.00 104 CYS A C 1
ATOM 794 O O . CYS A 1 104 ? -7.370 -11.185 -16.387 1.00 93.00 104 CYS A O 1
ATOM 796 N N . GLY A 1 105 ? -5.122 -11.233 -16.342 1.00 91.69 105 GLY A N 1
ATOM 797 C CA . GLY A 1 105 ? -5.021 -12.528 -15.662 1.00 91.69 105 GLY A CA 1
ATOM 798 C C . GLY A 1 105 ? -5.695 -12.553 -14.285 1.00 91.69 105 GLY A C 1
ATOM 799 O O . GLY A 1 105 ? -6.275 -13.570 -13.915 1.00 91.69 105 GLY A O 1
ATOM 800 N N . CYS A 1 106 ? -5.699 -11.428 -13.559 1.00 92.88 106 CYS A N 1
ATOM 801 C CA . CYS A 1 106 ? -6.414 -11.313 -12.286 1.00 92.88 106 CYS A CA 1
ATOM 802 C C . CYS A 1 106 ? -7.927 -11.451 -12.502 1.00 92.88 106 CYS A C 1
ATOM 804 O O . CYS A 1 106 ? -8.539 -12.335 -11.910 1.00 92.88 106 CYS A O 1
ATOM 806 N N . VAL A 1 107 ? -8.504 -10.669 -13.423 1.00 92.94 107 VAL A N 1
ATOM 807 C CA . VAL A 1 107 ? -9.941 -10.713 -13.760 1.00 92.94 107 VAL A CA 1
ATOM 808 C C . VAL A 1 107 ? -10.349 -12.082 -14.287 1.00 92.94 107 VAL A C 1
ATOM 810 O O . VAL A 1 107 ? -11.369 -12.631 -13.876 1.00 92.94 107 VAL A O 1
ATOM 813 N N . LYS A 1 108 ? -9.543 -12.656 -15.189 1.00 93.19 108 LYS A N 1
ATOM 814 C CA . LYS A 1 108 ? -9.778 -13.986 -15.760 1.00 93.19 108 LYS A CA 1
ATOM 815 C C . LYS A 1 108 ? -9.878 -15.059 -14.679 1.00 93.19 108 LYS A C 1
ATOM 817 O O . LYS A 1 108 ? -10.691 -15.968 -14.803 1.00 93.19 108 LYS A O 1
ATOM 822 N N . ASN A 1 109 ? -9.081 -14.918 -13.625 1.00 89.50 109 ASN A N 1
ATOM 823 C CA . ASN A 1 109 ? -9.037 -15.842 -12.502 1.00 89.50 109 ASN A CA 1
ATOM 824 C C . ASN A 1 109 ? -9.927 -15.383 -11.335 1.00 89.50 109 ASN A C 1
ATOM 826 O O . ASN A 1 109 ? -9.744 -15.873 -10.222 1.00 89.50 109 ASN A O 1
ATOM 830 N N . SER A 1 110 ? -10.825 -14.414 -11.555 1.00 88.25 110 SER A N 1
ATOM 831 C CA . SER A 1 110 ? -11.719 -13.843 -10.538 1.00 88.25 110 SER A CA 1
ATOM 832 C C . SER A 1 110 ? -10.999 -13.336 -9.279 1.00 88.25 110 SER A C 1
ATOM 834 O O . SER A 1 110 ? -11.557 -13.342 -8.188 1.00 88.25 110 SER A O 1
ATOM 836 N N . ASN A 1 111 ? -9.750 -12.891 -9.424 1.00 89.25 111 ASN A N 1
ATOM 837 C CA . ASN A 1 111 ? -8.965 -12.261 -8.370 1.00 89.25 111 ASN A CA 1
ATOM 838 C C . ASN A 1 111 ? -8.966 -10.741 -8.548 1.00 89.25 111 ASN A C 1
ATOM 840 O O . ASN A 1 111 ? -8.879 -10.234 -9.671 1.00 89.25 111 ASN A O 1
ATOM 844 N N . LYS A 1 112 ? -8.973 -10.017 -7.430 1.00 91.38 112 LYS A N 1
ATOM 845 C CA . LYS A 1 112 ? -8.720 -8.578 -7.420 1.00 91.38 112 LYS A CA 1
ATOM 846 C C . LYS A 1 112 ? -7.234 -8.288 -7.613 1.00 91.38 112 LYS A C 1
ATOM 848 O O . LYS A 1 112 ? -6.369 -9.064 -7.201 1.00 91.38 112 LYS A O 1
ATOM 853 N N . CYS A 1 113 ? -6.955 -7.199 -8.314 1.00 91.62 113 CYS A N 1
ATOM 854 C CA . CYS A 1 113 ? -5.629 -6.623 -8.410 1.00 91.62 113 CYS A CA 1
ATOM 855 C C . CYS A 1 113 ? -5.230 -6.083 -7.033 1.00 91.62 113 CYS A C 1
ATOM 857 O O . CYS A 1 113 ? -6.043 -5.490 -6.329 1.00 91.62 113 CYS A O 1
ATOM 859 N N . GLY A 1 114 ? -3.976 -6.307 -6.663 1.00 87.56 114 GLY A N 1
ATOM 860 C CA . GLY A 1 114 ? -3.381 -5.798 -5.432 1.00 87.56 114 GLY A CA 1
ATOM 861 C C . GLY A 1 114 ? -1.923 -5.434 -5.675 1.00 87.56 114 GLY A C 1
ATOM 862 O O . GLY A 1 114 ? -1.480 -5.409 -6.821 1.00 87.56 114 GLY A O 1
ATOM 863 N N . LEU A 1 115 ? -1.157 -5.239 -4.603 1.00 85.56 115 LEU A N 1
ATOM 864 C CA . LEU A 1 115 ? 0.219 -4.717 -4.646 1.00 85.56 115 LEU A CA 1
ATOM 865 C C . LEU A 1 115 ? 1.205 -5.516 -5.520 1.00 85.56 115 LEU A C 1
ATOM 867 O O . LEU A 1 115 ? 2.260 -5.007 -5.885 1.00 85.56 115 LEU A O 1
ATOM 871 N N . SER A 1 116 ? 0.899 -6.775 -5.852 1.00 87.94 116 SER A N 1
ATOM 872 C CA . SER A 1 116 ? 1.734 -7.586 -6.746 1.00 87.94 116 SER A CA 1
ATOM 873 C C . SER A 1 116 ? 1.497 -7.313 -8.239 1.00 87.94 116 SER A C 1
ATOM 875 O O . SER A 1 116 ? 2.227 -7.845 -9.079 1.00 87.94 116 SER A O 1
ATOM 877 N N . CYS A 1 117 ? 0.470 -6.534 -8.590 1.00 91.06 117 CYS A N 1
ATOM 878 C CA . CYS A 1 117 ? 0.100 -6.196 -9.964 1.00 91.06 117 CYS A CA 1
ATOM 879 C C . CYS A 1 117 ? 0.882 -4.978 -10.472 1.00 91.06 117 CYS A C 1
ATOM 881 O O . CYS A 1 117 ? 1.276 -4.114 -9.701 1.00 91.06 117 CYS A O 1
ATOM 883 N N . LYS A 1 118 ? 1.094 -4.906 -11.790 1.00 91.38 118 LYS A N 1
ATOM 884 C CA . LYS A 1 118 ? 1.774 -3.780 -12.459 1.00 91.38 118 LYS A CA 1
ATOM 885 C C . LYS A 1 118 ? 0.818 -2.736 -13.047 1.00 91.38 118 LYS A C 1
ATOM 887 O O . LYS A 1 118 ? 1.281 -1.822 -13.726 1.00 91.38 118 LYS A O 1
ATOM 892 N N . CYS A 1 119 ? -0.488 -2.918 -12.866 1.00 91.06 119 CYS A N 1
ATOM 893 C CA . CYS A 1 119 ? -1.494 -1.966 -13.325 1.00 91.06 119 CYS A CA 1
ATOM 894 C C . CYS A 1 119 ? -1.436 -0.693 -12.488 1.00 91.06 119 CYS A C 1
ATOM 896 O O . CYS A 1 119 ? -1.148 -0.767 -11.300 1.00 91.06 119 CYS A O 1
ATOM 898 N N . ASP A 1 120 ? -1.713 0.440 -13.124 1.00 87.38 120 ASP A N 1
ATOM 899 C CA . ASP A 1 120 ? -1.777 1.737 -12.458 1.00 87.38 120 ASP A CA 1
ATOM 900 C C . ASP A 1 120 ? -2.952 1.774 -11.472 1.00 87.38 120 ASP A C 1
ATOM 902 O O . ASP A 1 120 ? -4.065 1.388 -11.842 1.00 87.38 120 ASP A O 1
ATOM 906 N N . ASP A 1 121 ? -2.698 2.210 -10.238 1.00 84.12 121 ASP A N 1
ATOM 907 C CA . ASP A 1 121 ? -3.693 2.224 -9.164 1.00 84.12 121 ASP A CA 1
ATOM 908 C C . ASP A 1 121 ? -4.852 3.192 -9.437 1.00 84.12 121 ASP A C 1
ATOM 910 O O . ASP A 1 121 ? -6.000 2.879 -9.135 1.00 84.12 121 ASP A O 1
ATOM 914 N N . GLU A 1 122 ? -4.593 4.309 -10.115 1.00 85.25 122 GLU A N 1
ATOM 915 C CA . GLU A 1 122 ? -5.611 5.321 -10.423 1.00 85.25 122 GLU A CA 1
ATOM 916 C C . GLU A 1 122 ? -6.550 4.867 -11.551 1.00 85.25 122 GLU A C 1
ATOM 918 O O . GLU A 1 122 ? -7.694 5.310 -11.663 1.00 85.25 122 GLU A O 1
ATOM 923 N N . ILE A 1 123 ? -6.070 3.974 -12.421 1.00 89.94 123 ILE A N 1
ATOM 924 C CA . ILE A 1 123 ? -6.790 3.546 -13.630 1.00 89.94 123 ILE A CA 1
ATOM 925 C C . ILE A 1 123 ? -7.404 2.148 -13.447 1.00 89.94 123 ILE A C 1
ATOM 927 O O . ILE A 1 123 ? -8.361 1.786 -14.141 1.00 89.94 123 ILE A O 1
ATOM 931 N N . 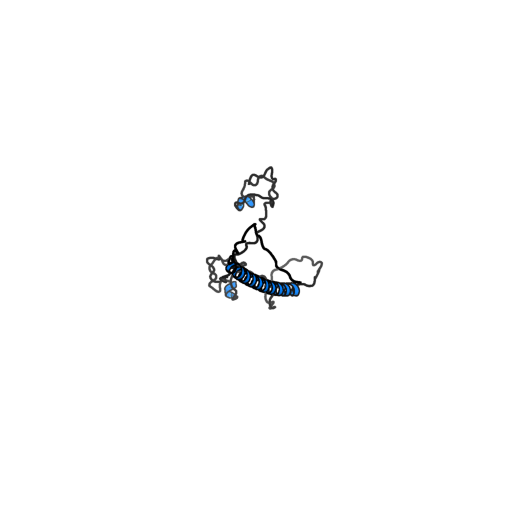CYS A 1 124 ? -6.862 1.324 -12.548 1.00 92.69 124 CYS A N 1
ATOM 932 C CA . CYS A 1 124 ? -7.270 -0.066 -12.375 1.00 92.69 124 CYS A CA 1
ATOM 933 C C . CYS A 1 124 ? -8.638 -0.203 -11.688 1.00 92.69 124 CYS A C 1
ATOM 935 O O . CYS A 1 124 ? -8.796 -0.039 -10.486 1.00 92.69 124 CYS A O 1
ATOM 937 N N . GLN A 1 125 ? -9.633 -0.646 -12.452 1.00 92.25 125 GLN A N 1
ATOM 938 C CA . GLN A 1 125 ? -11.003 -0.890 -11.991 1.00 92.25 125 GLN A CA 1
ATOM 939 C C . GLN A 1 125 ? -11.166 -2.224 -11.246 1.00 92.25 125 GLN A C 1
ATOM 941 O O . GLN A 1 125 ? -12.208 -2.483 -10.646 1.00 92.25 125 GLN A O 1
ATOM 946 N N . ASN A 1 126 ? -10.162 -3.106 -11.293 1.00 92.31 126 ASN A N 1
ATOM 947 C CA . ASN A 1 126 ? -10.203 -4.416 -10.638 1.00 92.31 126 ASN A CA 1
ATOM 948 C C . ASN A 1 126 ? -9.475 -4.437 -9.287 1.00 92.31 126 ASN A C 1
ATOM 950 O O . ASN A 1 126 ? -9.056 -5.503 -8.844 1.00 92.31 126 ASN A O 1
ATOM 954 N N . GLN A 1 127 ? -9.295 -3.297 -8.628 1.00 85.69 127 GLN A N 1
ATOM 955 C CA . GLN A 1 127 ? -8.689 -3.246 -7.296 1.00 85.69 127 GLN A CA 1
ATOM 956 C C . GLN A 1 127 ? -9.718 -3.487 -6.190 1.00 85.69 127 GLN A C 1
ATOM 958 O O . GLN A 1 127 ? -10.926 -3.326 -6.384 1.00 85.69 127 GLN A O 1
ATOM 963 N N . GLU A 1 128 ? -9.241 -3.913 -5.024 1.00 71.69 128 GLU A N 1
ATOM 964 C CA . GLU A 1 128 ? -10.002 -3.762 -3.785 1.00 71.69 128 GLU A CA 1
ATOM 965 C C . GLU A 1 128 ? -9.855 -2.311 -3.333 1.00 71.69 128 GLU A C 1
ATOM 967 O O . GLU A 1 128 ? -8.755 -1.874 -3.002 1.00 71.69 128 GLU A O 1
ATOM 972 N N . TYR A 1 129 ? -10.957 -1.559 -3.325 1.00 61.25 129 TYR A N 1
ATOM 973 C CA . TYR A 1 129 ? -11.010 -0.283 -2.620 1.00 61.25 129 TYR A CA 1
ATOM 974 C C . TYR A 1 129 ? -10.911 -0.608 -1.128 1.00 61.25 129 TYR A C 1
ATOM 976 O O . TYR A 1 129 ? -11.910 -0.902 -0.467 1.00 61.25 129 TYR A O 1
ATOM 984 N N . TYR A 1 130 ? -9.694 -0.634 -0.595 1.00 48.75 130 TYR A N 1
ATOM 985 C CA . TYR A 1 130 ? -9.503 -0.655 0.844 1.00 48.75 130 TYR A CA 1
ATOM 986 C C . TYR A 1 130 ? -9.970 0.708 1.364 1.00 48.75 130 TYR A C 1
ATOM 988 O O . TYR A 1 130 ? -9.195 1.657 1.437 1.00 48.75 130 TYR A O 1
ATOM 996 N N . HIS A 1 131 ? -11.243 0.818 1.760 1.00 41.19 131 HIS A N 1
ATOM 997 C CA . HIS A 1 131 ? -11.654 1.804 2.760 1.00 41.19 131 HIS A CA 1
ATOM 998 C C . HIS A 1 131 ? -11.056 1.391 4.105 1.00 41.19 131 HIS A C 1
ATOM 1000 O O . HIS A 1 131 ? -11.741 0.971 5.032 1.00 41.19 131 HIS A O 1
ATOM 1006 N N . SER A 1 132 ? -9.739 1.470 4.198 1.00 43.00 132 SER A N 1
ATOM 1007 C CA . SER A 1 132 ? -9.044 1.422 5.459 1.00 43.00 132 SER A CA 1
ATOM 1008 C C . SER A 1 132 ? -8.720 2.861 5.826 1.00 43.00 132 SER A C 1
ATOM 1010 O O . SER A 1 132 ? -7.733 3.413 5.350 1.00 43.00 132 SER A O 1
ATOM 1012 N N . ASN A 1 133 ? -9.461 3.409 6.790 1.00 47.97 133 ASN A N 1
ATOM 1013 C CA . ASN A 1 133 ? -8.935 4.417 7.720 1.00 47.97 133 ASN A CA 1
ATOM 1014 C C . ASN A 1 133 ? -7.799 3.833 8.597 1.00 47.97 133 ASN A C 1
ATOM 1016 O O . ASN A 1 133 ? -7.597 4.245 9.733 1.00 47.97 133 ASN A O 1
ATOM 1020 N N . ALA A 1 134 ? -7.036 2.867 8.082 1.00 46.12 134 ALA A N 1
ATOM 1021 C CA . ALA A 1 134 ? -5.676 2.663 8.502 1.00 46.12 134 ALA A CA 1
ATOM 1022 C C . ALA A 1 134 ? -4.903 3.760 7.781 1.00 46.12 134 ALA A C 1
ATOM 1024 O O . ALA A 1 134 ? -4.550 3.627 6.607 1.00 46.12 134 ALA A O 1
ATOM 1025 N N . THR A 1 135 ? -4.657 4.864 8.484 1.00 48.25 135 THR A N 1
ATOM 1026 C CA . THR A 1 135 ? -3.444 5.627 8.229 1.00 48.25 135 THR A CA 1
ATOM 1027 C C . THR A 1 135 ? -2.348 4.590 8.061 1.00 48.25 135 THR A C 1
ATOM 1029 O O . THR A 1 135 ? -2.016 3.850 8.988 1.00 48.25 135 THR A O 1
ATOM 1032 N N . ALA A 1 136 ? -1.865 4.444 6.828 1.00 47.50 136 ALA A N 1
ATOM 1033 C CA . ALA A 1 136 ? -0.662 3.701 6.577 1.00 47.50 136 ALA A CA 1
ATOM 1034 C C . ALA A 1 136 ? 0.387 4.398 7.439 1.00 47.50 136 ALA A C 1
ATOM 1036 O O . ALA A 1 136 ? 0.941 5.427 7.048 1.00 47.50 136 ALA A O 1
ATOM 1037 N N . ILE A 1 137 ? 0.647 3.860 8.632 1.00 54.50 137 ILE A N 1
ATOM 1038 C CA . ILE A 1 137 ? 1.940 4.015 9.260 1.00 54.50 137 ILE A CA 1
ATOM 1039 C C . ILE A 1 137 ? 2.848 3.345 8.243 1.00 54.50 137 ILE A C 1
ATOM 1041 O O . ILE A 1 137 ? 3.047 2.129 8.255 1.00 54.50 137 ILE A O 1
ATOM 1045 N N . LYS A 1 138 ? 3.310 4.145 7.273 1.00 47.75 138 LYS A N 1
ATOM 1046 C CA . LYS A 1 138 ? 4.493 3.855 6.492 1.00 47.75 138 LYS A CA 1
ATOM 1047 C C . LYS A 1 138 ? 5.515 3.571 7.575 1.00 47.75 138 LYS A C 1
ATOM 1049 O O . LYS A 1 138 ? 6.033 4.504 8.185 1.00 47.75 138 LYS A O 1
ATOM 1054 N N . ARG A 1 139 ? 5.738 2.286 7.880 1.00 50.78 139 ARG A N 1
ATOM 1055 C CA . ARG A 1 139 ? 6.943 1.873 8.593 1.00 50.78 139 ARG A CA 1
ATOM 1056 C C . ARG A 1 139 ? 8.051 2.643 7.891 1.00 50.78 139 ARG A C 1
ATOM 1058 O O . ARG A 1 139 ? 8.026 2.625 6.654 1.00 50.78 139 ARG A O 1
ATOM 1065 N N . PRO A 1 140 ? 8.903 3.398 8.606 1.00 48.91 140 PRO A N 1
ATOM 1066 C CA . PRO A 1 140 ? 9.973 4.126 7.955 1.00 48.91 140 PRO A CA 1
ATOM 1067 C C . PRO A 1 140 ? 10.671 3.112 7.062 1.00 48.91 140 PRO A C 1
ATOM 1069 O O . PRO A 1 140 ? 11.206 2.117 7.546 1.00 48.91 140 PRO A O 1
ATOM 1072 N N . VAL A 1 141 ? 10.499 3.278 5.748 1.00 56.28 141 VAL A N 1
ATOM 1073 C CA . VAL A 1 141 ? 11.174 2.444 4.768 1.00 56.28 141 VAL A CA 1
ATOM 1074 C C . VAL A 1 141 ? 12.620 2.695 5.103 1.00 56.28 141 VAL A C 1
ATOM 1076 O O . VAL A 1 141 ? 13.060 3.840 4.971 1.00 56.28 141 VAL A O 1
ATOM 1079 N N . GLU A 1 142 ? 13.307 1.691 5.645 1.00 59.00 142 GLU A N 1
ATOM 1080 C CA . GLU A 1 142 ? 14.720 1.830 5.941 1.00 59.00 142 GLU A CA 1
ATOM 1081 C C . GLU A 1 142 ? 15.370 2.269 4.638 1.00 59.00 142 GLU A C 1
ATOM 1083 O O . GLU A 1 142 ? 15.370 1.543 3.638 1.00 59.00 142 GLU A O 1
ATOM 1088 N N . LYS A 1 143 ? 15.769 3.544 4.591 1.00 64.81 143 LYS A N 1
ATOM 1089 C CA . LYS A 1 143 ? 16.308 4.140 3.381 1.00 64.81 143 LYS A CA 1
ATOM 1090 C C . LYS A 1 143 ? 17.619 3.412 3.149 1.00 64.81 143 LYS A C 1
ATOM 1092 O O . LYS A 1 143 ? 18.598 3.684 3.841 1.00 64.81 143 LYS A O 1
ATOM 1097 N N . SER A 1 144 ? 17.618 2.469 2.208 1.00 74.88 144 SER A N 1
ATOM 1098 C CA . SER A 1 144 ? 18.831 1.806 1.744 1.00 74.88 144 SER A CA 1
ATOM 1099 C C . SER A 1 144 ? 19.800 2.907 1.315 1.00 74.88 144 SER A C 1
ATOM 1101 O O . SER A 1 144 ? 19.516 3.605 0.333 1.00 74.88 144 SER A O 1
ATOM 1103 N N . GLY A 1 145 ? 20.870 3.121 2.079 1.00 84.19 145 GLY A N 1
ATOM 1104 C CA . GLY A 1 145 ? 21.856 4.141 1.754 1.00 84.19 145 GLY A CA 1
ATOM 1105 C C . GLY A 1 145 ? 22.590 3.816 0.456 1.00 84.19 145 GLY A C 1
ATOM 1106 O O . GLY A 1 145 ? 22.411 2.747 -0.138 1.00 84.19 145 GLY A O 1
ATOM 1107 N N . CYS A 1 146 ? 23.410 4.744 -0.027 1.00 89.56 146 CYS A N 1
ATOM 1108 C CA . CYS A 1 146 ? 24.249 4.488 -1.191 1.00 89.56 146 CYS A CA 1
ATOM 1109 C C . CYS A 1 146 ? 25.484 3.650 -0.814 1.00 89.56 146 CYS A C 1
ATOM 1111 O O . CYS A 1 146 ? 25.963 3.681 0.316 1.00 89.56 146 CYS A O 1
ATOM 1113 N N . GLY A 1 147 ? 26.006 2.889 -1.778 1.00 88.62 147 GLY A N 1
ATOM 1114 C CA . GLY A 1 147 ? 27.270 2.148 -1.663 1.00 88.62 147 GLY A CA 1
ATOM 1115 C C . GLY A 1 147 ? 28.438 2.843 -2.366 1.00 88.62 147 GLY A C 1
ATOM 1116 O O . GLY A 1 147 ? 29.360 2.169 -2.820 1.00 88.62 147 GLY A O 1
ATOM 1117 N N . CYS A 1 148 ? 28.342 4.156 -2.572 1.00 90.19 148 CYS A N 1
ATOM 1118 C CA . CYS A 1 148 ? 29.319 4.928 -3.332 1.00 90.19 148 CYS A CA 1
ATOM 1119 C C . CYS A 1 148 ? 30.643 5.043 -2.569 1.00 90.19 148 CYS A C 1
ATOM 1121 O O . CYS A 1 148 ? 30.635 5.138 -1.350 1.00 90.19 148 CYS A O 1
ATOM 1123 N N . LYS A 1 149 ? 31.765 5.086 -3.296 1.00 84.75 149 LYS A N 1
ATOM 1124 C CA . LYS A 1 149 ? 33.100 5.392 -2.746 1.00 84.75 149 LYS A CA 1
ATOM 1125 C C . LYS A 1 149 ? 33.596 6.808 -3.081 1.00 84.75 149 LYS A C 1
ATOM 1127 O O . LYS A 1 149 ? 34.702 7.155 -2.702 1.00 84.75 149 LYS A O 1
ATOM 1132 N N . GLY A 1 150 ? 32.822 7.570 -3.854 1.00 82.88 150 GLY A N 1
ATOM 1133 C CA . GLY A 1 150 ? 33.151 8.939 -4.262 1.00 82.88 150 GLY A CA 1
ATOM 1134 C C . GLY A 1 150 ? 32.198 9.964 -3.652 1.00 82.88 150 GLY A C 1
ATOM 1135 O O . GLY A 1 150 ? 31.365 9.612 -2.815 1.00 82.88 150 GLY A O 1
ATOM 1136 N N . ASP A 1 151 ? 32.286 11.194 -4.150 1.00 91.94 151 ASP A N 1
ATOM 1137 C CA . ASP A 1 151 ? 31.586 12.397 -3.672 1.00 91.94 151 ASP A CA 1
ATOM 1138 C C . ASP A 1 151 ? 30.052 12.344 -3.672 1.00 91.94 151 ASP A C 1
ATOM 1140 O O . ASP A 1 151 ? 29.395 13.166 -3.049 1.00 91.94 151 ASP A O 1
ATOM 1144 N N . CYS A 1 152 ? 29.446 11.363 -4.337 1.00 92.56 152 CYS A N 1
ATOM 1145 C CA . CYS A 1 152 ? 27.999 11.301 -4.506 1.00 92.56 152 CYS A CA 1
ATOM 1146 C C . CYS A 1 152 ? 27.406 12.533 -5.212 1.00 92.56 152 CYS A C 1
ATOM 1148 O O . CYS A 1 152 ? 26.240 12.819 -4.986 1.00 92.56 152 CYS A O 1
ATOM 1150 N N . SER A 1 153 ? 28.120 13.193 -6.127 1.00 91.62 153 SER A N 1
ATOM 1151 C CA . SER A 1 153 ? 27.622 14.409 -6.808 1.00 91.62 153 SER A CA 1
ATOM 1152 C C . SER A 1 153 ? 26.821 14.119 -8.087 1.00 91.62 153 SER A C 1
ATOM 1154 O O . SER A 1 153 ? 26.219 15.004 -8.692 1.00 91.62 153 SER A O 1
ATOM 1156 N N . SER A 1 154 ? 26.767 12.853 -8.519 1.00 90.75 154 SER A N 1
ATOM 1157 C CA . SER A 1 154 ? 26.111 12.437 -9.766 1.00 90.75 154 SER A CA 1
ATOM 1158 C C . SER A 1 154 ? 24.934 11.482 -9.555 1.00 90.75 154 SER A C 1
ATOM 1160 O O . SER A 1 154 ? 24.814 10.793 -8.541 1.00 90.75 154 SER A O 1
ATOM 1162 N N . ARG A 1 155 ? 24.085 11.340 -10.585 1.00 89.69 155 ARG A N 1
ATOM 1163 C CA . ARG A 1 155 ? 22.956 10.384 -10.603 1.00 89.69 155 ARG A CA 1
ATOM 1164 C C . ARG A 1 155 ? 23.371 8.903 -10.562 1.00 89.69 155 ARG A C 1
ATOM 1166 O O . ARG A 1 155 ? 22.491 8.043 -10.502 1.00 89.69 155 ARG A O 1
ATOM 1173 N N . MET A 1 156 ? 24.671 8.597 -10.584 1.00 88.12 156 MET A N 1
ATOM 1174 C CA . MET A 1 156 ? 25.176 7.253 -10.278 1.00 88.12 156 MET A CA 1
ATOM 1175 C C . MET A 1 156 ? 24.968 6.911 -8.797 1.00 88.12 156 MET A C 1
ATOM 1177 O O . MET A 1 156 ? 24.768 5.745 -8.456 1.00 88.12 156 MET A O 1
ATOM 1181 N N . CYS A 1 157 ? 24.932 7.922 -7.921 1.00 91.38 157 CYS A N 1
ATOM 1182 C CA . CYS A 1 157 ? 24.550 7.747 -6.531 1.00 91.38 157 CYS A CA 1
ATOM 1183 C C . CYS A 1 157 ? 23.041 7.498 -6.405 1.00 91.38 157 CYS A C 1
ATOM 1185 O O . CYS A 1 157 ? 22.207 8.267 -6.891 1.00 91.38 157 CYS A O 1
ATOM 1187 N N . GLY A 1 158 ? 22.680 6.425 -5.698 1.00 89.81 158 GLY A N 1
ATOM 1188 C CA . GLY A 1 158 ? 21.284 6.077 -5.431 1.00 89.81 158 GLY A CA 1
ATOM 1189 C C . GLY A 1 158 ? 20.524 7.137 -4.625 1.00 89.81 158 GLY A C 1
ATOM 1190 O O . GLY A 1 158 ? 19.311 7.253 -4.801 1.00 89.81 158 GLY A O 1
ATOM 1191 N N . CYS A 1 159 ? 21.219 7.918 -3.790 1.00 92.62 159 CYS A N 1
ATOM 1192 C CA . CYS A 1 159 ? 20.645 9.024 -3.017 1.00 92.62 159 CYS A CA 1
ATOM 1193 C C . CYS A 1 159 ? 20.286 10.199 -3.940 1.00 92.62 159 CYS A C 1
ATOM 1195 O O . CYS A 1 159 ? 19.103 10.528 -4.053 1.00 92.62 159 CYS A O 1
ATOM 1197 N N . VAL A 1 160 ? 21.254 10.707 -4.715 1.00 92.44 160 VAL A N 1
ATOM 1198 C CA . VAL A 1 160 ? 21.053 11.766 -5.727 1.00 92.44 160 VAL A CA 1
ATOM 1199 C C . VAL A 1 160 ? 19.963 11.396 -6.725 1.00 92.44 160 VAL A C 1
ATOM 1201 O O . VAL A 1 160 ? 19.066 12.186 -7.009 1.00 92.44 160 VAL A O 1
ATOM 1204 N N . LYS A 1 161 ? 19.990 10.164 -7.250 1.00 91.38 161 LYS A N 1
ATOM 1205 C CA . LYS A 1 161 ? 19.002 9.684 -8.229 1.00 91.38 161 LYS A CA 1
ATOM 1206 C C . LYS A 1 161 ? 17.570 9.732 -7.692 1.00 91.38 161 LYS A C 1
ATOM 1208 O O . LYS A 1 161 ? 16.638 9.923 -8.467 1.00 91.38 161 LYS A O 1
ATOM 1213 N N . LYS A 1 162 ? 17.399 9.543 -6.382 1.00 90.44 162 LYS A N 1
ATOM 1214 C CA . LYS A 1 162 ? 16.110 9.607 -5.680 1.00 90.44 162 LYS A CA 1
ATOM 1215 C C . LYS A 1 162 ? 15.840 10.987 -5.063 1.00 90.44 162 LYS A C 1
ATOM 1217 O O . LYS A 1 162 ? 14.887 11.104 -4.301 1.00 90.44 162 LYS A O 1
ATOM 1222 N N . ASN A 1 163 ? 16.670 11.990 -5.360 1.00 88.25 163 ASN A N 1
ATOM 1223 C CA . ASN A 1 163 ? 16.614 13.336 -4.788 1.00 88.25 163 ASN A CA 1
ATOM 1224 C C . ASN A 1 163 ? 16.633 13.343 -3.244 1.00 88.25 163 ASN A C 1
ATOM 1226 O O . ASN A 1 163 ? 15.870 14.062 -2.603 1.00 88.25 163 ASN A O 1
ATOM 1230 N N . ASN A 1 164 ? 17.469 12.488 -2.646 1.00 88.81 164 ASN A N 1
ATOM 1231 C CA . ASN A 1 164 ? 17.693 12.414 -1.202 1.00 88.81 164 ASN A CA 1
ATOM 1232 C C . ASN A 1 164 ? 19.160 12.725 -0.878 1.00 88.81 164 ASN A C 1
ATOM 1234 O O . ASN A 1 164 ? 20.054 12.308 -1.616 1.00 88.81 164 ASN A O 1
ATOM 1238 N N . ARG A 1 165 ? 19.401 13.369 0.269 1.00 90.50 165 ARG A N 1
ATOM 1239 C CA . ARG A 1 165 ? 20.750 13.520 0.835 1.00 90.50 165 ARG A CA 1
ATOM 1240 C C . ARG A 1 165 ? 21.294 12.184 1.325 1.00 90.50 165 ARG A C 1
ATOM 1242 O O . ARG A 1 165 ? 20.506 11.311 1.719 1.00 90.50 165 ARG A O 1
ATOM 1249 N N . CYS A 1 166 ? 22.613 12.019 1.300 1.00 91.62 166 CYS A N 1
ATOM 1250 C CA . CYS A 1 166 ? 23.238 10.904 1.994 1.00 91.62 166 CYS A CA 1
ATOM 1251 C C . CYS A 1 166 ? 23.019 11.061 3.503 1.00 91.62 166 CYS A C 1
ATOM 1253 O O . CYS A 1 166 ? 22.762 12.142 4.030 1.00 91.62 166 CYS A O 1
ATOM 1255 N N . GLY A 1 167 ? 23.030 9.936 4.198 1.00 88.81 167 GLY A N 1
ATOM 1256 C CA . GLY A 1 167 ? 22.821 9.888 5.636 1.00 88.81 167 GLY A CA 1
ATOM 1257 C C . GLY A 1 167 ? 23.507 8.665 6.228 1.00 88.81 167 GLY A C 1
ATOM 1258 O O . GLY A 1 167 ? 24.164 7.932 5.493 1.00 88.81 167 GLY A O 1
ATOM 1259 N N . PRO A 1 168 ? 23.300 8.378 7.520 1.00 86.94 168 PRO A N 1
ATOM 1260 C CA . PRO A 1 168 ? 24.068 7.364 8.251 1.00 86.94 168 PRO A CA 1
ATOM 1261 C C . PRO A 1 168 ? 23.988 5.935 7.688 1.00 86.94 168 PRO A C 1
ATOM 1263 O O . PRO A 1 168 ? 24.825 5.098 7.999 1.00 86.94 168 PRO A O 1
ATOM 1266 N N . SER A 1 169 ? 22.980 5.628 6.864 1.00 88.81 169 SER A N 1
ATOM 1267 C CA . SER A 1 169 ? 22.860 4.329 6.189 1.00 88.81 169 SER A CA 1
ATOM 1268 C C . SER A 1 169 ? 23.734 4.198 4.934 1.00 88.81 169 SER A C 1
ATOM 1270 O O . SER A 1 169 ? 23.789 3.121 4.332 1.00 88.81 169 SER A O 1
ATOM 1272 N N . CYS A 1 170 ? 24.375 5.283 4.495 1.00 91.31 170 CYS A N 1
ATOM 1273 C CA . CYS A 1 170 ? 25.237 5.331 3.320 1.00 91.31 170 CYS A CA 1
ATOM 1274 C C . CYS A 1 170 ? 26.662 4.893 3.672 1.00 91.31 170 CYS A C 1
ATOM 1276 O O . CYS A 1 170 ? 27.130 5.099 4.783 1.00 91.31 170 CYS A O 1
ATOM 1278 N N . LYS A 1 171 ? 27.351 4.285 2.705 1.00 90.50 171 LYS A N 1
ATOM 1279 C CA . LYS A 1 171 ? 28.748 3.834 2.830 1.00 90.50 171 LYS A CA 1
ATOM 1280 C C . LYS A 1 171 ? 29.747 4.776 2.149 1.00 90.50 171 LYS A C 1
ATOM 1282 O O . LYS A 1 171 ? 30.885 4.374 1.927 1.00 90.50 171 LYS A O 1
ATOM 1287 N N . CYS A 1 172 ? 29.299 5.963 1.744 1.00 89.94 172 CYS A N 1
ATOM 1288 C CA . CYS A 1 172 ? 30.177 7.007 1.233 1.00 89.94 172 CYS A CA 1
ATOM 1289 C C . CYS A 1 172 ? 31.014 7.595 2.367 1.00 89.94 172 CYS A C 1
ATOM 1291 O O . CYS A 1 172 ? 30.577 7.611 3.516 1.00 89.94 172 CYS A O 1
ATOM 1293 N N . ASP A 1 173 ? 32.210 8.055 2.023 1.00 88.00 173 ASP A N 1
ATOM 1294 C CA . ASP A 1 173 ? 33.091 8.751 2.953 1.00 88.00 173 ASP A CA 1
ATOM 1295 C C . ASP A 1 173 ? 32.502 10.129 3.286 1.00 88.00 173 ASP A C 1
ATOM 1297 O O . ASP A 1 173 ? 32.126 10.867 2.375 1.00 88.00 173 ASP A O 1
ATOM 1301 N N . GLU A 1 174 ? 32.386 10.459 4.571 1.00 84.00 174 GLU A N 1
ATOM 1302 C CA . GLU A 1 174 ? 31.781 11.710 5.038 1.00 84.00 174 GLU A CA 1
ATOM 1303 C C . GLU A 1 174 ? 32.630 12.937 4.684 1.00 84.00 174 GLU A C 1
ATOM 1305 O O . GLU A 1 174 ? 32.073 14.000 4.427 1.00 84.00 174 GLU A O 1
ATOM 1310 N N . GLU A 1 175 ? 33.955 12.793 4.585 1.00 85.56 175 GLU A N 1
ATOM 1311 C CA . GLU A 1 175 ? 34.846 13.910 4.240 1.00 85.56 175 GLU A CA 1
ATOM 1312 C C . GLU A 1 175 ? 34.805 14.258 2.747 1.00 85.56 175 GLU A C 1
ATOM 1314 O O . GLU A 1 175 ? 35.162 15.366 2.350 1.00 85.56 175 GLU A O 1
ATOM 1319 N N . ILE A 1 176 ? 34.367 13.311 1.915 1.00 89.06 176 ILE A N 1
ATOM 1320 C CA . ILE A 1 176 ? 34.370 13.433 0.452 1.00 89.06 176 ILE A CA 1
ATOM 1321 C C . ILE A 1 176 ? 32.943 13.618 -0.087 1.00 89.06 176 ILE A C 1
ATOM 1323 O O . ILE A 1 176 ? 32.766 14.152 -1.177 1.00 89.06 176 ILE A O 1
ATOM 1327 N N . CYS A 1 177 ? 31.913 13.174 0.639 1.00 91.75 177 CYS A N 1
ATOM 1328 C CA . CYS A 1 177 ? 30.524 13.217 0.184 1.00 91.75 177 CYS A CA 1
ATOM 1329 C C . CYS A 1 177 ? 29.964 14.649 0.116 1.00 91.75 177 CYS A C 1
ATOM 1331 O O . CYS A 1 177 ? 29.833 15.333 1.125 1.00 91.75 177 CYS A O 1
ATOM 1333 N N . GLU A 1 178 ? 29.519 15.061 -1.070 1.00 90.81 178 GLU A N 1
ATOM 1334 C CA . GLU A 1 178 ? 28.946 16.381 -1.358 1.00 90.81 178 GLU A CA 1
ATOM 1335 C C . GLU A 1 178 ? 27.399 16.395 -1.402 1.00 90.81 178 GLU A C 1
ATOM 1337 O O . GLU A 1 178 ? 26.801 17.464 -1.549 1.00 90.81 178 GLU A O 1
ATOM 1342 N N . ASN A 1 179 ? 26.726 15.238 -1.284 1.00 89.38 179 ASN A N 1
ATOM 1343 C CA . ASN A 1 179 ? 25.252 15.104 -1.365 1.00 89.38 179 ASN A CA 1
ATOM 1344 C C . ASN A 1 179 ? 24.572 14.724 -0.048 1.00 89.38 179 ASN A C 1
ATOM 1346 O O . ASN A 1 179 ? 23.599 15.397 0.363 1.00 89.38 179 ASN A O 1
#

pLDDT: mean 70.57, std 21.97, range [32.59, 96.62]

Foldseek 3Di:
DDDDDDDDDDDDDDDDPPPPPPPPPVVVVVVVVVVVVVVVVVVVVVVVVVVVVVVVVVDDDDDDDDDDDDDDDDDDDDDDDDDPDDCPPPQAWADQAQPPDCVTVCVVVVHAGDPNHPYDPVGHPRHPPPPDPPPPPPVPPPPQFFADAAQCPDCVTPQVVVVHAGDPNHPYDPVGHPD

Secondary structure (DSSP, 8-state):
------------------------HHHHHHHHHHHHHHHHHHHHHHHHHHHHHHHHTT-------------------------SS-----------S---STTSHHHHTTPPB-TT--S-TTT-TTB---------------------SS---STTSHHHHTT----TT--S-TTT---

InterPro domains:
  IPR005172 CRC domain [PS51634] (89-179)

Radius of gyration: 36.75 Å; chains: 1; bounding box: 57×68×124 Å

Sequence (179 aa):
MKRTESSVESTDLPSGSKNIGKQTENFNSLKDEVAKLEEQVRMLQLENNDLRKHVKSSKEPDHVVYGQKLLPRTPQATAIFKSPVGIVGKSGCGCKGNCSSRICGCVKNSNKCGLSCKCDDEICQNQEYYHSNATAIKRPVEKSGCGCKGDCSSRMCGCVKKNNRCGPSCKCDEEICEN